Protein AF-D5FKQ9-F1 (afdb_monomer)

Secondary structure (DSSP, 8-state):
----EEEEEEETTS-SS----PPP--HHHHHHSPTT--------EEEEEEEEETTS-B---GGG--------SBPTT--GGGTTPBPP--TTS-SS--B--BSS--TT-TTB--TT-TT---PPEETTSSTTEEEEE-

Mean predicted aligned error: 4.12 Å

InterPro domains:
  IPR008966 Adhesion domain superfamily [SSF49401] (2-121)
  IPR036937 Fimbrial-type adhesion domain superfamily [G3DSA:2.60.40.1090] (1-137)

Nearest PDB structures (foldseek):
  7nmt-assembly1_AAA  TM=2.629E-01  e=9.796E+00  Homo sapiens

Structure (mmCIF, N/CA/C/O backbone):
data_AF-D5FKQ9-F1
#
_entry.id   AF-D5FKQ9-F1
#
loop_
_atom_site.group_PDB
_atom_site.id
_atom_site.type_symbol
_atom_site.label_atom_id
_atom_site.label_alt_id
_atom_site.label_comp_id
_atom_site.label_asym_id
_atom_site.label_entity_id
_atom_site.label_seq_id
_atom_site.pdbx_PDB_ins_code
_atom_site.Cartn_x
_atom_site.Cartn_y
_atom_site.Cartn_z
_atom_site.occupancy
_atom_site.B_iso_or_equiv
_atom_site.auth_seq_id
_atom_site.auth_comp_id
_atom_site.auth_asym_id
_atom_site.auth_atom_id
_atom_site.pdbx_PDB_model_num
ATOM 1 N N . LYS A 1 1 ? -25.426 13.571 11.423 1.00 50.25 1 LYS A N 1
ATOM 2 C CA . LYS A 1 1 ? -24.599 13.698 12.646 1.00 50.25 1 LYS A CA 1
ATOM 3 C C . LYS A 1 1 ? -23.196 13.252 12.260 1.00 50.25 1 LYS A C 1
ATOM 5 O O . LYS A 1 1 ? -23.044 12.084 11.939 1.00 50.25 1 LYS A O 1
ATOM 10 N N . VAL A 1 2 ? -22.243 14.177 12.140 1.00 47.56 2 VAL A N 1
ATOM 11 C CA . VAL A 1 2 ? -20.830 13.831 11.931 1.00 47.56 2 VAL A CA 1
ATOM 12 C C . VAL A 1 2 ? -20.251 13.676 13.327 1.00 47.56 2 VAL A C 1
ATOM 14 O O . VAL A 1 2 ? -20.188 14.651 14.070 1.00 47.56 2 VAL A O 1
ATOM 17 N N . THR A 1 3 ? -19.976 12.446 13.733 1.00 61.44 3 THR A N 1
ATOM 18 C CA . THR A 1 3 ? -19.214 12.180 14.951 1.00 61.44 3 THR A CA 1
ATOM 19 C C . THR A 1 3 ? -17.757 12.210 14.532 1.00 61.44 3 THR A C 1
ATOM 21 O O . THR A 1 3 ? -17.360 11.419 13.681 1.00 61.44 3 THR A O 1
ATOM 24 N N . ASP A 1 4 ? -16.992 13.160 15.058 1.00 81.56 4 ASP A N 1
ATOM 25 C CA . ASP A 1 4 ? -15.543 13.145 14.897 1.00 81.56 4 ASP A CA 1
ATOM 26 C C . ASP A 1 4 ? -15.015 11.904 15.631 1.00 81.56 4 ASP A C 1
ATOM 28 O O . ASP A 1 4 ? -15.314 11.713 16.815 1.00 81.56 4 ASP A O 1
ATOM 32 N N . VAL A 1 5 ? -14.359 11.008 14.894 1.00 87.69 5 VAL A N 1
ATOM 33 C CA . VAL A 1 5 ? -13.820 9.741 15.397 1.00 87.69 5 VAL A CA 1
ATOM 34 C C . VAL A 1 5 ? -12.324 9.759 15.149 1.00 87.69 5 VAL A C 1
ATOM 36 O O . VAL A 1 5 ? -11.879 9.880 14.009 1.00 87.69 5 VAL A O 1
ATOM 39 N N . SER A 1 6 ? -11.552 9.594 16.215 1.00 91.94 6 SER A N 1
ATOM 40 C CA . SER A 1 6 ? -10.105 9.420 16.138 1.00 91.94 6 SER A CA 1
ATOM 41 C C . SER A 1 6 ? -9.756 7.954 16.353 1.00 91.94 6 SER A C 1
ATOM 43 O O . SER A 1 6 ? -10.379 7.281 17.168 1.00 91.94 6 SER A O 1
ATOM 45 N N . CYS A 1 7 ? -8.767 7.454 15.620 1.00 94.81 7 CYS A N 1
ATOM 46 C CA . CYS A 1 7 ? -8.218 6.111 15.779 1.00 94.81 7 CYS A CA 1
ATOM 47 C C . CYS A 1 7 ? -6.696 6.209 15.884 1.00 94.81 7 CYS A C 1
ATOM 49 O O . CYS A 1 7 ? -6.079 7.120 15.328 1.00 94.81 7 CYS A O 1
ATOM 51 N N . THR A 1 8 ? -6.080 5.238 16.546 1.00 96.00 8 THR A N 1
ATOM 52 C CA . THR A 1 8 ? -4.640 5.005 16.425 1.00 96.00 8 THR A CA 1
ATOM 53 C C . THR A 1 8 ? -4.366 4.360 15.074 1.00 96.00 8 THR A C 1
ATOM 55 O O . THR A 1 8 ? -5.018 3.381 14.719 1.00 96.00 8 THR A O 1
ATOM 58 N N . VAL A 1 9 ? -3.404 4.905 14.329 1.00 97.44 9 VAL A N 1
ATOM 59 C CA . VAL A 1 9 ? -2.952 4.350 13.050 1.00 97.44 9 VAL A CA 1
ATOM 60 C C . VAL A 1 9 ? -1.468 4.036 13.147 1.00 97.44 9 VAL A C 1
ATOM 62 O O . VAL A 1 9 ? -0.683 4.876 13.592 1.00 97.44 9 VAL A O 1
ATOM 65 N N . SER A 1 10 ? -1.092 2.838 12.714 1.00 97.94 10 SER A N 1
ATOM 66 C CA . SER A 1 10 ? 0.295 2.388 12.662 1.00 97.94 10 SER A CA 1
ATOM 67 C C . SER A 1 10 ? 0.599 1.729 11.326 1.00 97.94 10 SER A C 1
ATOM 69 O O . SER A 1 10 ? -0.171 0.892 10.866 1.00 97.94 10 SER A O 1
ATOM 71 N N . VAL A 1 11 ? 1.730 2.073 10.709 1.00 98.25 11 VAL A N 1
ATOM 72 C CA . VAL A 1 11 ? 2.180 1.437 9.461 1.00 98.25 11 VAL A CA 1
ATOM 73 C C . VAL A 1 11 ? 3.414 0.581 9.735 1.00 98.25 11 VAL A C 1
ATOM 75 O O . VAL A 1 11 ? 4.478 1.101 10.069 1.00 98.25 11 VAL A O 1
ATOM 78 N N . ASN A 1 12 ? 3.304 -0.745 9.606 1.00 96.94 12 ASN A N 1
ATOM 79 C CA . ASN A 1 12 ? 4.360 -1.696 9.995 1.00 96.94 12 ASN A CA 1
ATOM 80 C C . ASN A 1 12 ? 4.900 -1.468 11.425 1.00 96.94 12 ASN A C 1
ATOM 82 O O . ASN A 1 12 ? 6.106 -1.555 11.655 1.00 96.94 12 ASN A O 1
ATOM 86 N N . GLY A 1 13 ? 4.033 -1.124 12.381 1.00 96.06 13 GLY A N 1
ATOM 87 C CA . GLY A 1 13 ? 4.446 -0.825 13.757 1.00 96.06 13 GLY A CA 1
ATOM 88 C C . GLY A 1 13 ? 5.062 0.567 13.960 1.00 96.06 13 GLY A C 1
ATOM 89 O O . GLY A 1 13 ? 5.447 0.897 15.079 1.00 96.06 13 GLY A O 1
ATOM 90 N N . GLN A 1 14 ? 5.157 1.395 12.914 1.00 97.56 14 GLN A N 1
ATOM 91 C CA . GLN A 1 14 ? 5.531 2.813 13.019 1.00 97.56 14 GLN A CA 1
ATOM 92 C C . GLN A 1 14 ? 4.308 3.670 13.389 1.00 97.56 14 GLN A C 1
ATOM 94 O O . GLN A 1 14 ? 3.219 3.144 13.600 1.00 97.56 14 GLN A O 1
ATOM 99 N N . GLY A 1 15 ? 4.466 4.993 13.456 1.00 96.12 15 GLY A N 1
ATOM 100 C CA . GLY A 1 15 ? 3.337 5.916 13.601 1.00 96.12 15 GLY A CA 1
ATOM 101 C C . GLY A 1 15 ? 2.472 6.023 12.338 1.00 96.12 15 GLY A C 1
ATOM 102 O O . GLY A 1 15 ? 2.618 5.254 11.387 1.00 96.12 15 GLY A O 1
ATOM 103 N N . SER A 1 16 ? 1.571 7.006 12.335 1.00 94.88 16 SER A N 1
ATOM 104 C CA . SER A 1 16 ? 0.740 7.356 11.176 1.00 94.88 16 SER A CA 1
ATOM 105 C C . SER A 1 16 ? 1.523 8.059 10.061 1.00 94.88 16 SER A C 1
ATOM 107 O O . SER A 1 16 ? 1.116 7.999 8.904 1.00 94.88 16 SER A O 1
ATOM 109 N N . ASP A 1 17 ? 2.646 8.691 10.406 1.00 96.69 17 ASP A N 1
ATOM 110 C CA . ASP A 1 17 ? 3.681 9.143 9.476 1.00 96.69 17 ASP A CA 1
ATOM 111 C C . ASP A 1 17 ? 4.820 8.117 9.489 1.00 96.69 17 ASP A C 1
ATOM 113 O O . ASP A 1 17 ? 5.431 7.855 10.531 1.00 96.69 17 ASP A O 1
ATOM 117 N N . ALA A 1 18 ? 5.029 7.449 8.359 1.00 97.19 18 ALA A N 1
ATOM 118 C CA . ALA A 1 18 ? 5.815 6.229 8.296 1.00 97.19 18 ALA A CA 1
ATOM 119 C C . ALA A 1 18 ? 6.423 5.998 6.918 1.00 97.19 18 ALA A C 1
ATOM 121 O O . ALA A 1 18 ? 5.947 6.502 5.901 1.00 97.19 18 ALA A O 1
ATOM 122 N N . ASN A 1 19 ? 7.450 5.149 6.890 1.00 96.44 19 ASN A N 1
ATOM 123 C CA . ASN A 1 19 ? 8.151 4.783 5.668 1.00 96.44 19 ASN A CA 1
ATOM 124 C C . ASN A 1 19 ? 8.028 3.283 5.382 1.00 96.44 19 ASN A C 1
ATOM 126 O O . ASN A 1 19 ? 8.162 2.445 6.276 1.00 96.44 19 ASN A O 1
ATOM 130 N N . VAL A 1 20 ? 7.838 2.931 4.110 1.00 96.00 20 VAL A N 1
ATOM 131 C CA . VAL A 1 20 ? 7.943 1.550 3.624 1.00 96.00 20 VAL A CA 1
ATOM 132 C C . VAL A 1 20 ? 9.189 1.446 2.755 1.00 96.00 20 VAL A C 1
ATOM 134 O O . VAL A 1 20 ? 9.272 2.038 1.683 1.00 96.00 20 VAL A O 1
ATOM 137 N N . TYR A 1 21 ? 10.174 0.685 3.227 1.00 94.50 21 TYR A N 1
ATOM 138 C CA . TYR A 1 21 ? 11.440 0.507 2.523 1.00 94.50 21 TYR A CA 1
ATOM 139 C C . TYR A 1 21 ? 11.338 -0.627 1.507 1.00 94.50 21 TYR A C 1
ATOM 141 O O . TYR A 1 21 ? 11.176 -1.798 1.866 1.00 94.50 21 TYR A O 1
ATOM 149 N N . LEU A 1 22 ? 11.455 -0.268 0.232 1.00 92.81 22 LEU A N 1
ATOM 150 C CA . LEU A 1 22 ? 11.471 -1.215 -0.876 1.00 92.81 22 LEU A CA 1
ATOM 151 C C . LEU A 1 22 ? 12.859 -1.838 -1.040 1.00 92.81 22 LEU A C 1
ATOM 153 O O . LEU A 1 22 ? 13.884 -1.217 -0.754 1.00 92.81 22 LEU A O 1
ATOM 157 N N . SER A 1 23 ? 12.896 -3.078 -1.525 1.00 93.06 23 SER A N 1
ATOM 158 C CA . SER A 1 23 ? 14.160 -3.728 -1.862 1.00 93.06 23 SER A CA 1
ATOM 159 C C . SER A 1 23 ? 14.828 -3.029 -3.053 1.00 93.06 23 SER A C 1
ATOM 161 O O . SER A 1 23 ? 14.135 -2.673 -4.007 1.00 93.06 23 SER A O 1
ATOM 163 N N . PRO A 1 24 ? 16.166 -2.884 -3.060 1.00 92.38 24 PRO A N 1
ATOM 164 C CA . PRO A 1 24 ? 16.870 -2.310 -4.200 1.00 92.38 24 PRO A CA 1
ATOM 165 C C . PRO A 1 24 ? 16.606 -3.101 -5.483 1.00 92.38 24 PRO A C 1
ATOM 167 O O . PRO A 1 24 ? 16.664 -4.334 -5.485 1.00 92.38 24 PRO A O 1
ATOM 170 N N . VAL A 1 25 ? 16.373 -2.391 -6.582 1.00 92.38 25 VAL A N 1
ATOM 171 C CA . VAL A 1 25 ? 16.271 -2.954 -7.933 1.00 92.38 25 VAL A CA 1
ATOM 172 C C . VAL A 1 25 ? 17.502 -2.521 -8.720 1.00 92.38 25 VAL A C 1
ATOM 174 O O . VAL A 1 25 ? 17.841 -1.339 -8.766 1.00 92.38 25 VAL A O 1
ATOM 177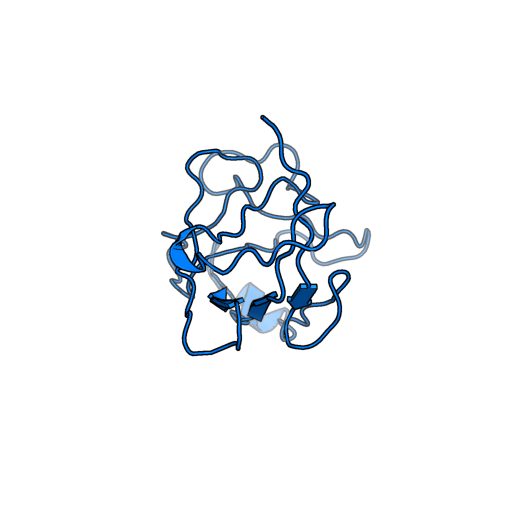 N N . THR A 1 26 ? 18.201 -3.479 -9.319 1.00 92.81 26 THR A N 1
ATOM 178 C CA . THR A 1 26 ? 19.426 -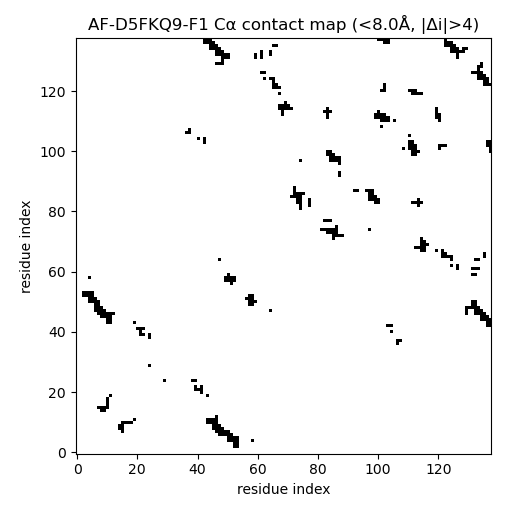3.219 -10.083 1.00 92.81 26 THR A CA 1
ATOM 179 C C . THR A 1 26 ? 19.121 -2.898 -11.543 1.00 92.81 26 THR A C 1
ATOM 181 O O . THR A 1 26 ? 18.129 -3.355 -12.109 1.00 92.81 26 THR A O 1
ATOM 184 N N . LEU A 1 27 ? 20.029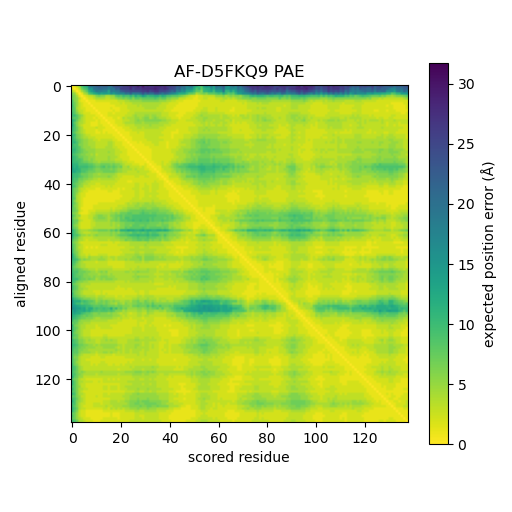 -2.178 -12.208 1.00 91.44 27 LEU A N 1
ATOM 185 C CA . LEU A 1 27 ? 19.920 -1.930 -13.651 1.00 91.44 27 LEU A CA 1
ATOM 186 C C . LEU A 1 27 ? 19.942 -3.222 -14.477 1.00 91.44 27 LEU A C 1
ATOM 188 O O . LEU A 1 27 ? 19.350 -3.260 -15.550 1.00 91.44 27 LEU A O 1
ATOM 192 N N . THR A 1 28 ? 20.612 -4.273 -13.999 1.00 94.81 28 THR A N 1
ATOM 193 C CA . THR A 1 28 ? 20.613 -5.585 -14.660 1.00 94.81 28 THR A CA 1
ATOM 194 C C . THR A 1 28 ? 19.216 -6.195 -14.664 1.00 94.81 28 THR A C 1
ATOM 196 O O . THR A 1 28 ? 18.758 -6.645 -15.709 1.00 94.81 28 THR A O 1
ATOM 199 N N . GLU A 1 29 ? 18.520 -6.156 -13.525 1.00 94.25 29 GLU A N 1
ATOM 200 C CA . GLU A 1 29 ? 17.143 -6.652 -13.413 1.00 94.25 29 GLU A CA 1
ATOM 201 C C . GLU A 1 29 ? 16.190 -5.853 -14.303 1.00 94.25 29 GLU A C 1
ATOM 203 O O . GLU A 1 29 ? 15.399 -6.443 -15.030 1.00 94.25 29 GLU A O 1
ATOM 208 N N . VAL A 1 30 ? 16.320 -4.523 -14.318 1.00 92.25 30 VAL A N 1
ATOM 209 C CA . VAL A 1 30 ? 15.491 -3.649 -15.167 1.00 92.25 30 VAL A CA 1
ATOM 210 C C . VAL A 1 30 ? 15.729 -3.924 -16.650 1.00 92.25 30 VAL A C 1
ATOM 212 O O . VAL A 1 30 ? 14.778 -4.010 -17.414 1.00 92.25 30 VAL A O 1
ATOM 215 N N . LYS A 1 31 ? 16.988 -4.096 -17.071 1.00 92.00 31 LYS A N 1
ATOM 216 C CA . LYS A 1 31 ? 17.330 -4.377 -18.475 1.00 92.00 31 LYS A CA 1
ATOM 217 C C . LYS A 1 31 ? 16.902 -5.770 -18.934 1.00 92.00 31 LYS A C 1
ATOM 219 O O . LYS A 1 31 ? 16.690 -5.964 -20.125 1.00 92.00 31 LYS A O 1
ATOM 224 N N . ALA A 1 32 ? 16.831 -6.732 -18.016 1.00 94.25 32 ALA A N 1
ATOM 225 C CA . ALA A 1 32 ? 16.346 -8.079 -18.303 1.00 94.25 32 ALA A CA 1
ATOM 226 C C . ALA A 1 32 ? 14.810 -8.159 -18.318 1.00 94.25 32 ALA A C 1
ATOM 228 O O . ALA A 1 32 ? 14.250 -9.095 -18.888 1.00 94.25 32 ALA A O 1
ATOM 229 N N . ALA A 1 33 ? 14.137 -7.200 -17.684 1.00 91.12 33 ALA A N 1
ATOM 230 C CA . ALA A 1 33 ? 12.691 -7.128 -17.609 1.00 91.12 33 ALA A CA 1
ATOM 231 C C . ALA A 1 33 ? 12.075 -6.548 -18.892 1.00 91.12 33 ALA A C 1
ATOM 233 O O . ALA A 1 33 ? 12.646 -5.682 -19.556 1.00 91.12 33 ALA A O 1
ATOM 234 N N . ALA A 1 34 ? 10.869 -7.005 -19.226 1.00 89.88 34 ALA A N 1
ATOM 235 C CA . ALA A 1 34 ? 10.056 -6.363 -20.250 1.00 89.88 34 ALA A CA 1
ATOM 236 C C . ALA A 1 34 ? 9.429 -5.071 -19.699 1.00 89.88 34 ALA A C 1
ATOM 238 O O . ALA A 1 34 ? 9.385 -4.850 -18.482 1.00 89.88 34 ALA A O 1
ATOM 239 N N . ALA A 1 35 ? 8.887 -4.237 -20.589 1.00 86.00 35 ALA A N 1
ATOM 240 C CA . ALA A 1 35 ? 8.050 -3.117 -20.171 1.00 86.00 35 ALA A CA 1
ATOM 241 C C . ALA A 1 35 ? 6.930 -3.600 -19.230 1.00 86.00 35 ALA A C 1
ATOM 243 O O . ALA A 1 35 ? 6.402 -4.698 -19.400 1.00 86.00 35 ALA A O 1
ATOM 244 N N . ASP A 1 36 ? 6.589 -2.775 -18.237 1.00 85.06 36 ASP A N 1
ATOM 245 C CA . ASP A 1 36 ? 5.523 -3.033 -17.252 1.00 85.06 36 ASP A CA 1
ATOM 246 C C . ASP A 1 36 ? 5.738 -4.238 -16.338 1.00 85.06 36 ASP A C 1
ATOM 248 O O . ASP A 1 36 ? 4.801 -4.726 -15.708 1.00 85.06 36 ASP A O 1
ATOM 252 N N . THR A 1 37 ? 6.975 -4.714 -16.229 1.00 90.44 37 THR A N 1
ATOM 253 C CA . THR A 1 37 ? 7.287 -5.780 -15.284 1.00 90.44 37 THR A CA 1
ATOM 254 C C . THR A 1 37 ? 7.210 -5.250 -13.856 1.00 90.44 37 THR A C 1
ATOM 256 O O . THR A 1 37 ? 7.896 -4.295 -13.490 1.00 90.44 37 THR A O 1
ATOM 259 N N . TYR A 1 38 ? 6.414 -5.918 -13.026 1.00 90.00 38 TYR A N 1
ATOM 260 C CA . TYR A 1 38 ? 6.386 -5.676 -11.592 1.00 90.00 38 TYR A CA 1
ATOM 261 C C . TYR A 1 38 ? 7.621 -6.289 -10.919 1.00 90.00 38 TYR A C 1
ATOM 263 O O . TYR A 1 38 ? 7.873 -7.489 -11.037 1.00 90.00 38 TYR A O 1
ATOM 271 N N . LEU A 1 39 ? 8.406 -5.463 -10.223 1.00 91.50 39 LEU A N 1
ATOM 272 C CA . LEU A 1 39 ? 9.686 -5.859 -9.636 1.00 91.50 39 LEU A CA 1
ATOM 273 C C . LEU A 1 39 ? 9.654 -5.731 -8.115 1.00 91.50 39 LEU A C 1
ATOM 275 O O . LEU A 1 39 ? 9.366 -4.666 -7.580 1.00 91.50 39 LEU A O 1
ATOM 279 N N . LYS A 1 40 ? 10.026 -6.823 -7.438 1.00 91.62 40 LYS A N 1
ATOM 280 C CA . LYS A 1 40 ? 10.255 -6.897 -5.984 1.00 91.62 40 LYS A CA 1
ATOM 281 C C . LYS A 1 40 ? 9.125 -6.272 -5.139 1.00 91.62 40 LYS A C 1
ATOM 283 O O . LYS A 1 40 ? 9.397 -5.328 -4.393 1.00 91.62 40 LYS A O 1
ATOM 288 N N . PRO A 1 41 ? 7.884 -6.805 -5.212 1.00 92.50 41 PRO A N 1
ATOM 289 C CA . PRO A 1 41 ? 6.825 -6.456 -4.267 1.00 92.50 41 PRO A CA 1
ATOM 290 C C . PRO A 1 41 ? 7.333 -6.443 -2.829 1.00 92.50 41 PRO A C 1
ATOM 292 O O . PRO A 1 41 ? 8.030 -7.368 -2.399 1.00 92.50 41 PRO A O 1
ATOM 295 N N . LYS A 1 42 ? 6.925 -5.431 -2.068 1.00 95.31 42 LYS A N 1
ATOM 296 C CA . LYS A 1 42 ? 7.139 -5.376 -0.627 1.00 95.31 42 LYS A CA 1
ATOM 297 C C . LYS A 1 42 ? 5.809 -5.130 0.058 1.00 95.31 42 LYS A C 1
ATOM 299 O O . LYS A 1 42 ? 5.275 -4.031 -0.030 1.00 95.31 42 LYS A O 1
ATOM 304 N N . SER A 1 43 ? 5.331 -6.142 0.770 1.00 96.19 43 SER A N 1
ATOM 305 C CA . SER A 1 43 ? 4.122 -5.989 1.563 1.00 96.19 43 SER A CA 1
ATOM 306 C C . SER A 1 43 ? 4.351 -5.102 2.780 1.00 96.19 43 SER A C 1
ATOM 308 O O . SER A 1 43 ? 5.438 -5.102 3.381 1.00 96.19 43 SER A O 1
ATOM 310 N N . PHE A 1 44 ? 3.305 -4.383 3.159 1.00 97.69 44 PHE A N 1
ATOM 311 C CA . PHE A 1 44 ? 3.227 -3.624 4.396 1.00 97.69 44 PHE A CA 1
ATOM 312 C C . PHE A 1 44 ? 1.826 -3.721 5.000 1.00 97.69 44 PHE A C 1
ATOM 314 O O . PHE A 1 44 ? 0.882 -4.232 4.403 1.00 97.69 44 PHE A O 1
ATOM 321 N N . THR A 1 45 ? 1.711 -3.270 6.238 1.00 98.31 45 THR A N 1
ATOM 322 C CA . THR A 1 45 ? 0.492 -3.361 7.034 1.00 98.31 45 THR A CA 1
ATOM 323 C C . THR A 1 45 ? 0.120 -1.994 7.564 1.00 98.31 45 THR A C 1
ATOM 325 O O . THR A 1 45 ? 1.002 -1.208 7.912 1.00 98.31 45 THR A O 1
ATOM 328 N N . ILE A 1 46 ? -1.178 -1.724 7.621 1.00 98.56 46 ILE A N 1
ATOM 329 C CA . ILE A 1 46 ? -1.753 -0.588 8.331 1.00 98.56 46 ILE A CA 1
ATOM 330 C C . ILE A 1 46 ? -2.657 -1.154 9.416 1.00 98.56 46 ILE A C 1
ATOM 332 O O . ILE A 1 46 ? -3.646 -1.819 9.114 1.00 98.56 46 ILE A O 1
ATOM 336 N N . ASP A 1 47 ? -2.325 -0.878 10.666 1.00 98.31 47 ASP A N 1
ATOM 337 C CA . ASP A 1 47 ? -3.151 -1.206 11.816 1.00 98.31 47 ASP A CA 1
ATOM 338 C C . ASP A 1 47 ? -3.969 0.026 12.189 1.00 98.31 47 ASP A C 1
ATOM 340 O O . ASP A 1 47 ? -3.416 1.115 12.365 1.00 98.31 47 ASP A O 1
ATOM 344 N N . VAL A 1 48 ? -5.283 -0.147 12.311 1.00 97.56 48 VAL A N 1
ATOM 345 C CA . VAL A 1 48 ? -6.211 0.883 12.790 1.00 97.56 48 VAL A CA 1
ATOM 346 C C . VAL A 1 48 ? -6.872 0.355 14.052 1.00 97.56 48 VAL A C 1
ATOM 348 O O . VAL A 1 48 ? -7.517 -0.690 14.000 1.00 97.56 48 VAL A O 1
ATOM 351 N N . SER A 1 49 ? -6.712 1.043 15.180 1.00 96.31 49 SER A N 1
ATOM 352 C CA . SER A 1 49 ? -7.186 0.569 16.488 1.00 96.31 49 SER A CA 1
ATOM 353 C C . SER A 1 49 ? -7.612 1.699 17.418 1.00 96.31 49 SER A C 1
ATOM 355 O O . SER A 1 49 ? -7.410 2.878 17.123 1.00 96.31 49 SER A O 1
ATOM 357 N N . ASN A 1 50 ? -8.196 1.340 18.565 1.00 94.75 50 ASN A N 1
ATOM 358 C CA . ASN A 1 50 ? -8.552 2.273 19.640 1.00 94.75 50 ASN A CA 1
ATOM 359 C C . ASN A 1 50 ? -9.424 3.447 19.164 1.00 94.75 50 ASN A C 1
ATOM 361 O O . ASN A 1 50 ? -9.250 4.579 19.620 1.00 94.75 50 ASN A O 1
ATOM 365 N N . CYS A 1 51 ? -10.342 3.184 18.232 1.00 94.31 51 CYS A N 1
ATOM 366 C CA . CYS A 1 51 ? -11.212 4.207 17.674 1.00 94.31 51 CYS A CA 1
ATOM 367 C C . CYS A 1 51 ? -12.185 4.750 18.729 1.00 94.31 51 CYS A C 1
ATOM 369 O O . CYS A 1 51 ? -12.840 3.983 19.438 1.00 94.31 51 CYS A O 1
ATOM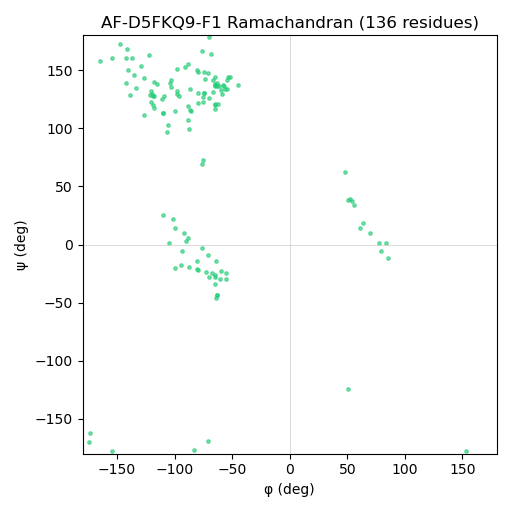 371 N N . GLN A 1 52 ? -12.292 6.072 18.838 1.00 93.88 52 GLN A N 1
ATOM 372 C CA . GLN A 1 52 ? -13.110 6.763 19.834 1.00 93.88 52 GLN A CA 1
ATOM 373 C C . GLN A 1 52 ? -13.766 8.000 19.225 1.00 93.88 52 GLN A C 1
ATOM 375 O O . GLN A 1 52 ? -13.132 8.747 18.477 1.00 93.88 52 GLN A O 1
ATOM 380 N N . ALA A 1 53 ? -15.034 8.225 19.562 1.00 91.81 53 ALA A N 1
ATOM 381 C CA . ALA A 1 53 ? -15.706 9.485 19.276 1.00 91.81 53 ALA A CA 1
ATOM 382 C C . ALA A 1 53 ? -15.112 10.625 20.123 1.00 91.81 53 ALA A C 1
ATOM 384 O O . ALA A 1 53 ? -14.458 10.382 21.136 1.00 91.81 53 ALA A O 1
ATOM 385 N N . ALA A 1 54 ? -15.385 11.875 19.747 1.00 90.00 54 ALA A N 1
ATOM 386 C CA . ALA A 1 54 ? -14.898 13.062 20.459 1.00 90.00 54 ALA A CA 1
ATOM 387 C C . ALA A 1 54 ? -15.253 13.119 21.962 1.00 90.00 54 ALA A C 1
ATOM 389 O O . ALA A 1 54 ? -14.560 13.784 22.726 1.00 90.00 54 ALA A O 1
ATOM 390 N N . ASP A 1 55 ? -16.315 12.434 22.397 1.00 91.31 55 ASP A N 1
ATOM 391 C CA . ASP A 1 55 ? -16.720 12.330 23.807 1.00 91.31 55 ASP A CA 1
ATOM 392 C C . ASP A 1 55 ? -16.060 11.155 24.559 1.00 91.31 55 ASP A C 1
ATOM 394 O O . ASP A 1 55 ? -16.394 10.894 25.713 1.00 91.31 55 ASP A O 1
ATOM 398 N N . GLY A 1 56 ? -15.125 10.446 23.917 1.00 89.31 56 GLY A N 1
ATOM 399 C CA . GLY A 1 56 ? -14.443 9.271 24.464 1.00 89.31 56 GLY A CA 1
ATOM 400 C C . GLY A 1 56 ? -15.222 7.965 24.299 1.00 89.31 56 GLY A C 1
ATOM 401 O O . GLY A 1 56 ? -14.742 6.911 24.720 1.00 89.31 56 GLY A O 1
ATOM 402 N N . THR A 1 57 ? -16.406 7.985 23.674 1.00 92.25 57 THR A N 1
ATOM 403 C CA . THR A 1 57 ? -17.166 6.756 23.416 1.00 92.25 57 THR A CA 1
ATOM 404 C C . THR A 1 57 ? -16.402 5.859 22.447 1.00 92.25 57 THR A C 1
ATOM 406 O O . THR A 1 57 ? -16.201 6.215 21.279 1.00 92.25 57 THR A O 1
ATOM 409 N N . LYS A 1 58 ? -16.018 4.668 22.919 1.00 91.25 58 LYS A N 1
ATOM 410 C CA . LYS A 1 58 ? -15.362 3.635 22.109 1.00 91.25 58 LYS A CA 1
ATOM 411 C C . LYS A 1 58 ? -16.197 3.308 20.865 1.00 91.25 58 LYS A C 1
ATOM 413 O O . LYS A 1 58 ? -17.408 3.130 20.957 1.00 91.25 58 LYS A O 1
ATOM 418 N N . GLN A 1 59 ? -15.534 3.242 19.715 1.00 90.31 59 GLN A N 1
ATOM 419 C CA . GLN A 1 59 ? -16.081 2.778 18.442 1.00 90.31 59 GLN A CA 1
ATOM 420 C C . GLN A 1 59 ? -15.482 1.398 18.154 1.00 90.31 59 GLN A C 1
ATOM 422 O O . GLN A 1 59 ? -14.351 1.287 17.687 1.00 90.31 59 GLN A O 1
ATOM 427 N N . ASP A 1 60 ? -16.214 0.344 18.495 1.00 85.44 60 ASP A N 1
ATOM 428 C CA . ASP A 1 60 ? -15.753 -1.051 18.484 1.00 85.44 60 ASP A CA 1
ATOM 429 C C . ASP A 1 60 ? -16.303 -1.880 17.312 1.00 85.44 60 ASP A C 1
ATOM 431 O O . ASP A 1 60 ? -15.967 -3.055 17.162 1.00 85.44 60 ASP A O 1
ATOM 435 N N . GLU A 1 61 ? -17.092 -1.271 16.425 1.00 89.00 61 GLU A N 1
ATOM 436 C CA . GLU A 1 61 ? -17.561 -1.901 15.190 1.00 89.00 61 GLU A CA 1
ATOM 437 C C . GLU A 1 61 ? -16.444 -1.971 14.133 1.00 89.00 61 GLU A C 1
ATOM 439 O O . GLU A 1 61 ? -16.450 -1.270 13.118 1.00 89.00 61 GLU A O 1
ATOM 444 N N . VAL A 1 62 ? -15.484 -2.867 14.365 1.00 87.69 62 VAL A N 1
ATOM 445 C CA . VAL A 1 62 ? -14.302 -3.085 13.514 1.00 87.69 62 VAL A CA 1
ATOM 446 C C . VAL A 1 62 ? -14.668 -3.385 12.052 1.00 87.69 62 VAL A C 1
ATOM 448 O O . VAL A 1 62 ? -13.936 -3.005 11.143 1.00 87.69 62 VAL A O 1
ATOM 451 N N . SER A 1 63 ? -15.827 -4.001 11.794 1.00 89.88 63 SER A N 1
ATOM 452 C CA . SER A 1 63 ? -16.307 -4.311 10.436 1.00 89.88 63 SER A CA 1
ATOM 453 C C . SER A 1 63 ? -16.584 -3.078 9.568 1.00 89.88 63 SER A C 1
ATOM 455 O O . SER A 1 63 ? -16.738 -3.209 8.353 1.00 89.88 63 SER A O 1
ATOM 457 N N . LYS A 1 64 ? -16.649 -1.884 10.168 1.00 90.44 64 LYS A N 1
ATOM 458 C CA . LYS A 1 64 ? -16.801 -0.608 9.457 1.00 90.44 64 LYS A CA 1
ATOM 459 C C . LYS A 1 64 ? -15.469 0.079 9.160 1.00 90.44 64 LYS A C 1
ATOM 461 O O . LYS A 1 64 ? -15.468 1.104 8.477 1.00 90.44 64 LYS A O 1
ATOM 466 N N . LEU A 1 65 ? -14.354 -0.455 9.658 1.00 94.31 65 LEU A N 1
ATOM 467 C CA . LEU A 1 65 ? -13.033 0.088 9.372 1.00 94.31 65 LEU A CA 1
ATOM 468 C C . LEU A 1 65 ? -12.614 -0.244 7.941 1.00 94.31 65 LEU A C 1
ATOM 470 O O . LEU A 1 65 ? -12.854 -1.330 7.416 1.00 94.31 65 LEU A O 1
ATOM 474 N N . GLY A 1 66 ? -11.939 0.713 7.323 1.00 95.12 66 GLY A N 1
ATOM 475 C CA . GLY A 1 66 ? -11.349 0.575 6.006 1.00 95.12 66 GLY A CA 1
ATOM 476 C C . GLY A 1 66 ? -10.357 1.699 5.768 1.00 95.12 66 GLY A C 1
ATOM 477 O O . GLY A 1 66 ? -10.433 2.754 6.396 1.00 95.12 66 GLY A O 1
ATOM 478 N N . VAL A 1 67 ? -9.434 1.474 4.843 1.00 96.69 67 VAL A N 1
ATOM 479 C CA . VAL A 1 67 ? -8.426 2.457 4.453 1.00 96.69 67 VAL A CA 1
ATOM 480 C C . VAL A 1 67 ? -8.617 2.780 2.976 1.00 96.69 67 VAL A C 1
ATOM 482 O O . VAL A 1 67 ? -8.679 1.881 2.137 1.00 96.69 67 VAL A O 1
ATOM 485 N N . ASN A 1 68 ? -8.715 4.073 2.675 1.00 96.38 68 ASN A N 1
ATOM 486 C CA . ASN A 1 68 ? -8.769 4.596 1.315 1.00 96.38 68 ASN A CA 1
ATOM 487 C C . ASN A 1 68 ? -7.529 5.445 1.053 1.00 96.38 68 ASN A C 1
ATOM 489 O O . ASN A 1 68 ? -7.156 6.287 1.871 1.00 96.38 68 ASN A O 1
ATOM 493 N N . TRP A 1 69 ? -6.955 5.287 -0.131 1.00 97.06 69 TRP A N 1
ATOM 494 C CA . TRP A 1 69 ? -5.880 6.135 -0.617 1.00 97.06 69 TRP A CA 1
ATOM 495 C C . TRP A 1 69 ? -6.497 7.326 -1.337 1.00 97.06 69 TRP A C 1
ATOM 497 O O . TRP A 1 69 ? -7.240 7.160 -2.306 1.00 97.06 69 TRP A O 1
ATOM 507 N N . THR A 1 70 ? -6.236 8.532 -0.842 1.00 95.69 70 THR A N 1
ATOM 508 C CA . THR A 1 70 ? -6.863 9.767 -1.343 1.00 95.69 70 THR A CA 1
ATOM 509 C C . THR A 1 70 ? -5.970 10.547 -2.302 1.00 95.69 70 THR A C 1
ATOM 511 O O . THR A 1 70 ? -6.474 11.344 -3.087 1.00 95.69 70 THR A O 1
ATOM 514 N N . GLY A 1 71 ? -4.658 10.311 -2.275 1.00 93.81 71 GLY A N 1
ATOM 515 C CA . GLY A 1 71 ? -3.698 11.004 -3.125 1.00 93.81 71 GLY A CA 1
ATOM 516 C C . GLY A 1 71 ? -2.287 10.438 -3.006 1.00 93.81 71 GLY A C 1
ATOM 517 O O . GLY A 1 71 ? -2.087 9.314 -2.549 1.00 93.81 71 GLY A O 1
ATOM 518 N N . GLY A 1 72 ? -1.314 11.231 -3.445 1.00 92.38 72 GLY A N 1
ATOM 519 C CA . GLY A 1 72 ? 0.105 10.890 -3.467 1.00 92.38 72 GLY A CA 1
ATOM 520 C C . GLY A 1 72 ? 0.832 11.656 -4.571 1.00 92.38 72 GLY A C 1
ATOM 521 O O . GLY A 1 72 ? 0.221 12.450 -5.289 1.00 92.38 72 GLY A O 1
ATOM 522 N N . ASN A 1 73 ? 2.129 11.395 -4.739 1.00 94.56 73 ASN A N 1
ATOM 523 C CA . ASN A 1 73 ? 2.908 11.929 -5.859 1.00 94.56 73 ASN A CA 1
ATOM 524 C C . ASN A 1 73 ? 2.595 11.152 -7.149 1.00 94.56 73 ASN A C 1
ATOM 526 O O . ASN A 1 73 ? 3.404 10.353 -7.614 1.00 94.56 73 ASN A O 1
ATOM 530 N N . LEU A 1 74 ? 1.381 11.306 -7.677 1.00 95.62 74 LEU A N 1
ATOM 531 C CA . LEU A 1 74 ? 0.925 10.596 -8.873 1.00 95.62 74 LEU A CA 1
ATOM 532 C C . LEU A 1 74 ? 1.727 11.013 -10.114 1.00 95.62 74 LEU A C 1
ATOM 534 O O . LEU A 1 74 ? 2.092 12.177 -10.280 1.00 95.62 74 LEU A O 1
ATOM 538 N N . LEU A 1 75 ? 1.973 10.057 -11.011 1.00 95.06 75 LEU A N 1
ATOM 539 C CA . LEU A 1 75 ? 2.647 10.294 -12.283 1.00 95.06 75 LEU A CA 1
ATOM 540 C C . LEU A 1 75 ? 1.824 11.256 -13.154 1.00 95.06 75 LEU A C 1
ATOM 542 O O . LEU A 1 75 ? 0.684 10.973 -13.526 1.00 95.06 75 LEU A O 1
ATOM 546 N N . ALA A 1 76 ? 2.426 12.389 -13.512 1.00 93.00 76 ALA A N 1
ATOM 547 C CA . ALA A 1 76 ? 1.786 13.397 -14.346 1.00 93.00 76 ALA A CA 1
ATOM 548 C C . ALA A 1 76 ? 1.494 12.866 -15.761 1.00 93.00 76 ALA A C 1
ATOM 550 O O . ALA A 1 76 ? 2.334 12.216 -16.380 1.00 93.00 76 ALA A O 1
ATOM 551 N N . GLY A 1 77 ? 0.299 13.164 -16.283 1.00 94.06 77 GLY A N 1
ATOM 552 C CA . GLY A 1 77 ? -0.121 12.748 -17.628 1.00 94.06 77 GLY A CA 1
ATOM 553 C C . GLY A 1 77 ? -0.375 11.243 -17.787 1.00 94.06 77 GLY A C 1
ATOM 554 O O . GLY A 1 77 ? -0.550 10.775 -18.911 1.00 94.06 77 GLY A O 1
ATOM 555 N N . ALA A 1 78 ? -0.400 10.484 -16.687 1.00 94.19 78 ALA A N 1
ATOM 556 C CA . ALA A 1 78 ? -0.647 9.051 -16.716 1.00 94.19 78 ALA A CA 1
ATOM 557 C C . ALA A 1 78 ? -2.013 8.713 -17.337 1.00 94.19 78 ALA A C 1
ATOM 559 O O . ALA A 1 78 ? -3.047 9.274 -16.969 1.00 94.19 78 ALA A O 1
ATOM 560 N N . SER A 1 79 ? -2.026 7.745 -18.253 1.00 93.94 79 SER A N 1
ATOM 561 C CA . SER A 1 79 ? -3.242 7.255 -18.906 1.00 93.94 79 SER A CA 1
ATOM 562 C C . SER A 1 79 ? -3.248 5.727 -19.000 1.00 93.94 79 SER A C 1
ATOM 564 O O . SER A 1 79 ? -2.212 5.072 -18.855 1.00 93.94 79 SER A O 1
ATOM 566 N N . GLY A 1 80 ? -4.435 5.139 -19.186 1.00 92.56 80 GLY A N 1
ATOM 567 C CA . GLY A 1 80 ? -4.608 3.686 -19.248 1.00 92.56 80 GLY A CA 1
ATOM 568 C C . GLY A 1 80 ? -3.953 2.971 -18.061 1.00 92.56 80 GLY A C 1
ATOM 569 O O . GLY A 1 80 ? -4.201 3.310 -16.904 1.00 92.56 80 GLY A O 1
ATOM 570 N N . LYS A 1 81 ? -3.057 2.017 -18.346 1.00 89.94 81 LYS A N 1
ATOM 571 C CA . LYS A 1 81 ? -2.356 1.220 -17.322 1.00 89.94 81 LYS A CA 1
ATOM 572 C C . LYS A 1 81 ? -1.523 2.053 -16.340 1.00 89.94 81 LYS A C 1
ATOM 574 O O . LYS A 1 81 ? -1.248 1.569 -15.250 1.00 89.94 81 LYS A O 1
ATOM 579 N N . GLN A 1 82 ? -1.107 3.267 -16.710 1.00 92.69 82 GLN A N 1
ATOM 580 C CA . GLN A 1 82 ? -0.253 4.110 -15.869 1.00 92.69 82 GLN A CA 1
ATOM 581 C C . GLN A 1 82 ? -1.042 4.846 -14.785 1.00 92.69 82 GLN A C 1
ATOM 583 O O . GLN A 1 82 ? -0.442 5.387 -13.861 1.00 92.69 82 GLN A O 1
ATOM 588 N N . GLN A 1 83 ? -2.376 4.899 -14.875 1.00 94.56 83 GLN A N 1
ATOM 589 C CA . GLN A 1 83 ? -3.182 5.562 -13.848 1.00 94.56 83 GLN A CA 1
ATOM 590 C C . GLN A 1 83 ? -2.906 4.949 -12.469 1.00 94.56 83 GLN A C 1
ATOM 592 O O . GLN A 1 83 ? -2.786 3.729 -12.337 1.00 94.56 83 GLN A O 1
ATOM 597 N N . GLY A 1 84 ? -2.758 5.795 -11.451 1.00 95.31 84 GLY A N 1
ATOM 598 C CA . GLY A 1 84 ? -2.385 5.376 -10.096 1.00 95.31 84 GLY A CA 1
ATOM 599 C C . GLY A 1 84 ? -0.892 5.099 -9.886 1.00 95.31 84 GLY A C 1
ATOM 600 O O . GLY A 1 84 ? -0.490 4.863 -8.750 1.00 95.31 84 GLY A O 1
ATOM 601 N N . TYR A 1 85 ? -0.054 5.143 -10.930 1.00 95.88 85 TYR A N 1
ATOM 602 C CA . TYR A 1 85 ? 1.398 5.069 -10.746 1.00 95.88 85 TYR A CA 1
ATOM 603 C C . TYR A 1 85 ? 1.877 6.293 -9.974 1.00 95.88 85 TYR A C 1
ATOM 605 O O . TYR A 1 85 ? 1.453 7.418 -10.244 1.00 95.88 85 TYR A O 1
ATOM 613 N N . LEU A 1 86 ? 2.779 6.070 -9.028 1.00 95.19 86 LEU A N 1
ATOM 614 C CA . LEU A 1 86 ? 3.426 7.112 -8.250 1.00 95.19 86 LEU A CA 1
ATOM 615 C C . LEU A 1 86 ? 4.794 7.411 -8.870 1.00 95.19 86 LEU A C 1
ATOM 617 O O . LEU A 1 86 ? 5.589 6.506 -9.151 1.00 95.19 86 LEU A O 1
ATOM 621 N N . ALA A 1 87 ? 5.055 8.691 -9.105 1.00 93.44 87 ALA A N 1
ATOM 622 C CA . ALA A 1 87 ? 6.329 9.176 -9.595 1.00 93.44 87 ALA A CA 1
ATOM 623 C C . ALA A 1 87 ? 7.388 9.146 -8.488 1.00 93.44 87 ALA A C 1
ATOM 625 O O . ALA A 1 87 ? 7.105 9.373 -7.308 1.00 93.44 87 ALA A O 1
ATOM 626 N N . ASN A 1 88 ? 8.635 8.920 -8.895 1.00 90.81 88 ASN A N 1
ATOM 627 C CA . ASN A 1 88 ? 9.778 9.155 -8.028 1.00 90.81 88 ASN A CA 1
ATOM 628 C C . ASN A 1 88 ? 9.880 10.659 -7.716 1.00 90.81 88 ASN A C 1
ATOM 630 O O . ASN A 1 88 ? 9.662 11.491 -8.597 1.00 90.81 88 ASN A O 1
ATOM 634 N N . THR A 1 89 ? 10.178 11.005 -6.466 1.00 88.56 89 THR A N 1
ATOM 635 C CA . THR A 1 89 ? 10.338 12.397 -6.019 1.00 88.56 89 THR A CA 1
ATOM 636 C C . THR A 1 89 ? 11.764 12.914 -6.202 1.00 88.56 89 THR A C 1
ATOM 638 O O . THR A 1 89 ? 11.968 14.125 -6.213 1.00 88.56 89 THR A O 1
ATOM 641 N N . GLU A 1 90 ? 12.750 12.025 -6.349 1.00 87.62 90 GLU A N 1
ATOM 642 C CA . GLU A 1 90 ? 14.154 12.404 -6.518 1.00 87.62 90 GLU A CA 1
ATOM 643 C C . GLU A 1 90 ? 14.433 12.823 -7.968 1.00 87.62 90 GLU A C 1
ATOM 645 O O . GLU A 1 90 ? 14.256 12.033 -8.899 1.00 87.62 90 GLU A O 1
ATOM 650 N N . ALA A 1 91 ? 14.905 14.056 -8.173 1.00 81.69 91 ALA A N 1
ATOM 651 C CA . ALA A 1 91 ? 15.118 14.626 -9.506 1.00 81.69 91 ALA A CA 1
ATOM 652 C C . ALA A 1 91 ? 16.208 13.882 -10.298 1.00 81.69 91 ALA A C 1
ATOM 654 O O . ALA A 1 91 ? 16.111 13.740 -11.520 1.00 81.69 91 ALA A O 1
ATOM 655 N N . ALA A 1 92 ? 17.229 13.381 -9.597 1.00 86.38 92 ALA A N 1
ATOM 656 C CA . ALA A 1 92 ? 18.265 12.513 -10.158 1.00 86.38 92 ALA A CA 1
ATOM 657 C C . ALA A 1 92 ? 17.927 11.012 -10.030 1.00 86.38 92 ALA A C 1
ATOM 659 O O . ALA A 1 92 ? 18.785 10.159 -10.261 1.00 86.38 92 ALA A O 1
ATOM 660 N N . GLY A 1 93 ? 16.694 10.688 -9.632 1.00 84.06 93 GLY A N 1
ATOM 661 C CA . GLY A 1 93 ? 16.232 9.332 -9.384 1.00 84.06 93 GLY A CA 1
ATOM 662 C C . GLY A 1 93 ? 16.084 8.498 -10.655 1.00 84.06 93 GLY A C 1
ATOM 663 O O . GLY A 1 93 ? 16.301 8.952 -11.781 1.00 84.06 93 GLY A O 1
ATOM 664 N N . ALA A 1 94 ? 15.697 7.237 -10.463 1.00 87.38 94 ALA A N 1
ATOM 665 C CA . ALA A 1 94 ? 15.455 6.323 -11.569 1.00 87.38 94 ALA A CA 1
ATOM 666 C C . ALA A 1 94 ? 14.359 6.860 -12.505 1.00 87.38 94 ALA A C 1
ATOM 668 O O . ALA A 1 94 ? 13.266 7.213 -12.060 1.00 87.38 94 ALA A O 1
ATOM 669 N N . LYS A 1 95 ? 14.664 6.889 -13.805 1.00 88.19 95 LYS A N 1
ATOM 670 C CA . LYS A 1 95 ? 13.718 7.214 -14.878 1.00 88.19 95 LYS A CA 1
ATOM 671 C C . LYS A 1 95 ? 13.055 5.942 -15.390 1.00 88.19 95 LYS A C 1
ATOM 673 O O . LYS A 1 95 ? 13.633 4.866 -15.276 1.00 88.19 95 LYS A O 1
ATOM 678 N N . ASP A 1 96 ? 11.842 6.084 -15.922 1.00 88.19 96 ASP A N 1
ATOM 679 C CA . ASP A 1 96 ? 11.052 4.990 -16.512 1.00 88.19 96 ASP A CA 1
ATOM 680 C C . ASP A 1 96 ? 10.702 3.847 -15.539 1.00 88.19 96 ASP A C 1
ATOM 682 O O . ASP A 1 96 ? 10.227 2.789 -15.941 1.00 88.19 96 ASP A O 1
ATOM 686 N N . ILE A 1 97 ? 10.883 4.090 -14.240 1.00 90.19 97 ILE A N 1
ATOM 687 C CA . ILE A 1 97 ? 10.478 3.214 -13.145 1.00 90.19 97 ILE A CA 1
ATOM 688 C C . ILE A 1 97 ? 9.532 4.011 -12.253 1.00 90.19 97 ILE A C 1
ATOM 690 O O . ILE A 1 97 ? 9.833 5.139 -11.854 1.00 90.19 97 ILE A O 1
ATOM 694 N N . GLN A 1 98 ? 8.370 3.437 -11.965 1.00 93.25 98 GLN A N 1
ATOM 695 C CA . GLN A 1 98 ? 7.362 4.027 -11.091 1.00 93.25 98 GLN A CA 1
ATOM 696 C C . GLN A 1 98 ? 7.049 3.090 -9.932 1.00 93.25 98 GLN A C 1
ATOM 698 O O . GLN A 1 98 ? 7.352 1.897 -9.973 1.00 93.25 98 GLN A O 1
ATOM 703 N N . LEU A 1 99 ? 6.432 3.650 -8.898 1.00 94.44 99 LEU A N 1
ATOM 704 C CA . LEU A 1 99 ? 5.916 2.892 -7.768 1.00 94.44 99 LEU A CA 1
ATOM 705 C C . LEU A 1 99 ? 4.418 2.651 -7.961 1.00 94.44 99 LEU A C 1
ATOM 707 O O . LEU A 1 99 ? 3.720 3.455 -8.581 1.00 94.44 99 LEU A O 1
ATOM 711 N N . VAL A 1 100 ? 3.920 1.549 -7.414 1.00 94.69 100 VAL A N 1
ATOM 712 C CA . VAL A 1 100 ? 2.497 1.196 -7.443 1.00 94.69 100 VAL A CA 1
ATOM 713 C C . VAL A 1 100 ? 2.064 0.705 -6.071 1.00 94.69 100 VAL A C 1
ATOM 715 O O . VAL A 1 100 ? 2.841 0.059 -5.369 1.00 94.69 100 VAL A O 1
ATOM 718 N N . LEU A 1 101 ? 0.821 1.007 -5.708 1.00 96.25 101 LEU A N 1
ATOM 719 C CA . LEU A 1 101 ? 0.147 0.452 -4.538 1.00 96.25 101 LEU A CA 1
ATOM 720 C C . LEU A 1 101 ? -0.850 -0.604 -5.012 1.00 96.25 101 LEU A C 1
ATOM 722 O O . LEU A 1 101 ? -1.527 -0.405 -6.020 1.00 96.25 101 LEU A O 1
ATOM 726 N N . SER A 1 102 ? -0.945 -1.716 -4.298 1.00 96.25 102 SER A N 1
ATOM 727 C CA . SER A 1 102 ? -1.884 -2.804 -4.578 1.00 96.25 102 SER A CA 1
ATOM 728 C C . SER A 1 102 ? -2.389 -3.368 -3.256 1.00 96.25 102 SER A C 1
ATOM 730 O O . SER A 1 102 ? -1.771 -3.138 -2.221 1.00 96.25 102 SER A O 1
ATOM 732 N N . THR A 1 103 ? -3.516 -4.071 -3.275 1.00 97.31 103 THR A N 1
ATOM 733 C CA . THR A 1 103 ? -3.991 -4.838 -2.108 1.00 97.31 103 THR A CA 1
ATOM 734 C C . THR A 1 103 ? -3.460 -6.275 -2.102 1.00 97.31 103 THR A C 1
ATOM 736 O O . THR A 1 103 ? -3.872 -7.082 -1.273 1.00 97.31 103 THR A O 1
ATOM 739 N N . ASP A 1 104 ? -2.620 -6.624 -3.077 1.00 94.50 104 ASP A N 1
ATOM 740 C CA . ASP A 1 104 ? -1.983 -7.928 -3.222 1.00 94.50 104 ASP A CA 1
ATOM 741 C C . ASP A 1 104 ? -0.660 -7.834 -4.006 1.00 94.50 104 ASP A C 1
ATOM 743 O O . ASP A 1 104 ? -0.229 -6.764 -4.436 1.00 94.50 104 ASP A O 1
ATOM 747 N N . ASN A 1 105 ? -0.028 -8.984 -4.242 1.00 91.56 105 ASN A N 1
ATOM 748 C CA . ASN A 1 105 ? 1.209 -9.101 -5.011 1.00 91.56 105 ASN A CA 1
ATOM 749 C C . ASN A 1 105 ? 0.997 -9.596 -6.457 1.00 91.56 105 ASN A C 1
ATOM 751 O O . ASN A 1 105 ? 1.936 -10.133 -7.057 1.00 91.56 105 ASN A O 1
ATOM 755 N N . ALA A 1 106 ? -0.205 -9.448 -7.026 1.00 91.44 106 ALA A N 1
ATOM 756 C CA . ALA A 1 106 ? -0.492 -9.927 -8.373 1.00 91.44 106 ALA A CA 1
ATOM 757 C C . ALA A 1 106 ? 0.346 -9.164 -9.412 1.00 91.44 106 ALA A C 1
ATOM 759 O O . ALA A 1 106 ? 0.235 -7.949 -9.567 1.00 91.44 106 ALA A O 1
ATOM 760 N N . THR A 1 107 ? 1.159 -9.885 -10.186 1.00 89.00 107 THR A N 1
ATOM 761 C CA . THR A 1 107 ? 2.069 -9.288 -11.182 1.00 89.00 107 THR A CA 1
ATOM 762 C C . THR A 1 107 ? 1.339 -8.584 -12.322 1.00 89.00 107 THR A C 1
ATOM 764 O O . THR A 1 107 ? 1.875 -7.649 -12.907 1.00 89.00 107 THR A O 1
ATOM 767 N N . ALA A 1 108 ? 0.106 -9.001 -12.611 1.00 90.00 108 ALA A N 1
ATOM 768 C CA . ALA A 1 108 ? -0.773 -8.350 -13.576 1.00 90.00 108 ALA A CA 1
ATOM 769 C C . ALA A 1 108 ? -1.403 -7.046 -13.045 1.00 90.00 108 ALA A C 1
ATOM 771 O O . ALA A 1 108 ? -2.126 -6.384 -13.787 1.00 90.00 108 ALA A O 1
ATOM 772 N N . LEU A 1 109 ? -1.147 -6.680 -11.779 1.00 91.12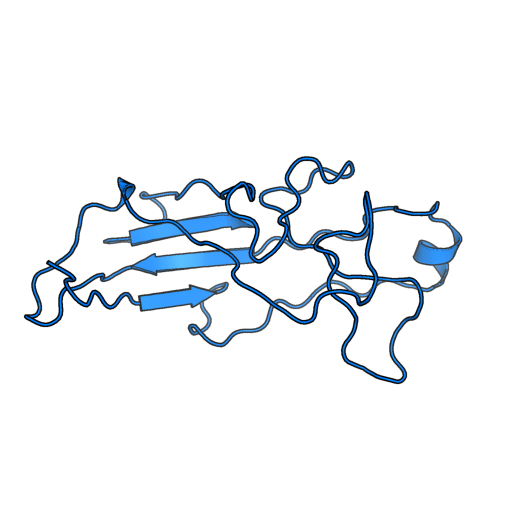 109 LEU A N 1
ATOM 773 C CA . LEU A 1 109 ? -1.642 -5.459 -11.136 1.00 91.12 109 LEU A CA 1
ATOM 774 C C . LEU A 1 109 ? -3.174 -5.319 -11.188 1.00 91.12 109 LEU A C 1
ATOM 776 O O . LEU A 1 109 ? -3.709 -4.214 -11.275 1.00 91.12 109 LEU A O 1
ATOM 780 N N . THR A 1 110 ? -3.889 -6.445 -11.110 1.00 92.62 110 THR A N 1
ATOM 781 C CA . THR A 1 110 ? -5.360 -6.497 -11.158 1.00 92.62 110 THR A CA 1
ATOM 782 C C . THR A 1 110 ? -6.020 -5.814 -9.965 1.00 92.62 110 THR A C 1
ATOM 784 O O . THR A 1 110 ? -7.117 -5.288 -10.108 1.00 92.62 110 THR A O 1
ATOM 787 N N . ASN A 1 111 ? -5.340 -5.784 -8.816 1.00 95.62 111 ASN A N 1
ATOM 788 C CA . ASN A 1 111 ? -5.805 -5.133 -7.591 1.00 95.62 111 ASN A CA 1
ATOM 789 C C . ASN A 1 111 ? -4.996 -3.870 -7.247 1.00 95.62 111 ASN A C 1
ATOM 791 O O . ASN A 1 111 ? -4.933 -3.440 -6.093 1.00 95.62 111 ASN A O 1
ATOM 795 N N . LYS A 1 112 ? -4.394 -3.249 -8.270 1.00 96.12 112 LYS A N 1
ATOM 796 C CA . LYS A 1 112 ? -3.708 -1.965 -8.137 1.00 96.12 112 LYS A CA 1
ATOM 797 C C . LYS A 1 112 ? -4.682 -0.877 -7.698 1.00 96.12 112 LYS A C 1
ATOM 799 O O . LYS A 1 112 ? -5.769 -0.714 -8.250 1.00 96.12 112 LYS A O 1
ATOM 804 N N . ILE A 1 113 ? -4.229 -0.076 -6.751 1.00 97.62 113 ILE A N 1
ATOM 805 C CA . ILE A 1 113 ? -4.946 1.066 -6.211 1.00 97.62 113 ILE A CA 1
ATOM 806 C C . ILE A 1 113 ? -4.669 2.296 -7.074 1.00 97.62 113 ILE A C 1
ATOM 808 O O . ILE A 1 113 ? -3.521 2.607 -7.394 1.00 97.62 113 ILE A O 1
ATOM 812 N N . ILE A 1 114 ? -5.733 3.024 -7.412 1.00 97.12 114 ILE A N 1
ATOM 813 C CA . ILE A 1 114 ? -5.662 4.366 -7.990 1.00 97.12 114 ILE A CA 1
ATOM 814 C C . ILE A 1 114 ? -6.078 5.345 -6.884 1.00 97.12 114 ILE A C 1
ATOM 816 O O . ILE A 1 114 ? -7.268 5.428 -6.570 1.00 97.12 114 ILE A O 1
ATOM 820 N N . PRO A 1 115 ? -5.130 6.057 -6.244 1.00 96.75 115 PRO A N 1
ATOM 821 C CA . PRO A 1 115 ? -5.462 7.009 -5.191 1.00 96.75 115 PRO A CA 1
ATOM 822 C C . PRO A 1 115 ? -6.455 8.072 -5.671 1.00 96.75 115 PRO A C 1
ATOM 824 O O . PRO A 1 115 ? -6.292 8.646 -6.746 1.00 96.75 115 PRO A O 1
ATOM 827 N N . GLY A 1 116 ? -7.484 8.325 -4.864 1.00 95.38 116 GLY A N 1
ATOM 828 C CA . GLY A 1 116 ? -8.582 9.241 -5.177 1.00 95.38 116 GLY A CA 1
ATOM 829 C C . GLY A 1 116 ? -9.727 8.618 -5.983 1.00 95.38 116 GLY A C 1
ATOM 830 O O . GLY A 1 116 ? -10.799 9.218 -6.052 1.00 95.38 116 GLY A O 1
ATOM 831 N N . ASP A 1 117 ? -9.560 7.412 -6.536 1.00 95.69 117 ASP A N 1
ATOM 832 C CA . ASP A 1 117 ? -10.656 6.700 -7.194 1.00 95.69 117 ASP A CA 1
ATOM 833 C C . ASP A 1 117 ? -11.634 6.135 -6.149 1.00 95.69 117 ASP A C 1
ATOM 835 O O . ASP A 1 117 ? -11.250 5.465 -5.183 1.00 95.69 117 ASP A O 1
ATOM 839 N N . THR A 1 118 ? -12.924 6.403 -6.348 1.00 94.56 118 THR A N 1
ATOM 840 C CA . THR A 1 118 ? -14.012 5.894 -5.500 1.00 94.56 118 THR A CA 1
ATOM 841 C C . THR A 1 118 ? -14.197 4.378 -5.595 1.00 94.56 118 THR A C 1
ATOM 843 O O . THR A 1 118 ? -14.695 3.769 -4.647 1.00 94.56 118 THR 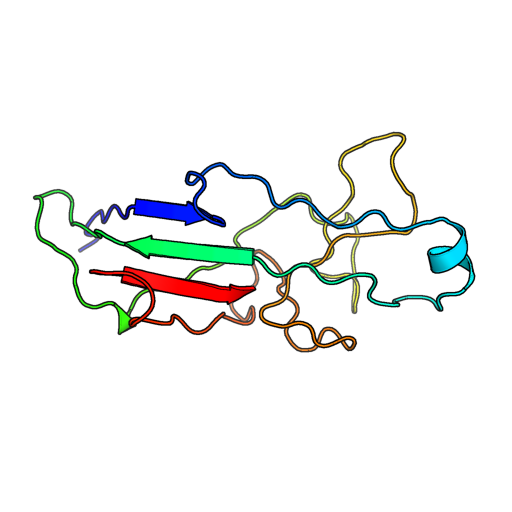A O 1
ATOM 846 N N . ALA A 1 119 ? -13.783 3.773 -6.710 1.00 95.69 119 ALA A N 1
ATOM 847 C CA . ALA A 1 119 ? -13.860 2.341 -6.978 1.00 95.69 119 ALA A CA 1
ATOM 848 C C . ALA A 1 119 ? -12.521 1.619 -6.736 1.00 95.69 119 ALA A C 1
ATOM 850 O O . ALA A 1 119 ? -12.364 0.475 -7.162 1.00 95.69 119 ALA A O 1
ATOM 851 N N . GLN A 1 120 ? -11.556 2.265 -6.064 1.00 96.69 120 GLN A N 1
ATOM 852 C CA . GLN A 1 120 ? -10.265 1.643 -5.768 1.00 96.69 120 GLN A CA 1
ATOM 853 C C . GLN A 1 120 ? -10.440 0.301 -5.022 1.00 96.69 120 GLN A C 1
ATOM 855 O O . GLN A 1 120 ? -11.303 0.202 -4.138 1.00 96.69 120 GLN A O 1
ATOM 860 N N . PRO A 1 121 ? -9.619 -0.721 -5.331 1.00 97.19 121 PRO A N 1
ATOM 861 C CA . PRO A 1 121 ? -9.569 -1.951 -4.551 1.00 97.19 121 PRO A CA 1
ATOM 862 C C . PRO A 1 121 ? -9.315 -1.666 -3.069 1.00 97.19 121 PRO A C 1
ATOM 864 O O . PRO A 1 121 ? -8.572 -0.748 -2.714 1.00 97.19 121 PRO A O 1
ATOM 867 N N . LYS A 1 122 ? -9.930 -2.465 -2.195 1.00 96.50 122 LYS A N 1
ATOM 868 C CA . LYS A 1 122 ? -9.834 -2.307 -0.740 1.00 96.50 122 LYS A CA 1
ATOM 869 C C . LYS A 1 122 ? -9.226 -3.549 -0.118 1.00 96.50 122 LYS A C 1
ATOM 871 O O . LYS A 1 122 ? -9.700 -4.657 -0.357 1.00 96.50 122 LYS A O 1
ATOM 876 N N . ALA A 1 123 ? -8.205 -3.348 0.710 1.00 97.25 123 ALA A N 1
ATOM 877 C CA . ALA A 1 123 ? -7.695 -4.412 1.557 1.00 97.25 123 ALA A CA 1
ATOM 878 C C . ALA A 1 123 ? -8.797 -4.845 2.534 1.00 97.25 123 ALA A C 1
ATOM 880 O O . ALA A 1 123 ? -9.534 -4.014 3.072 1.00 97.25 123 ALA A O 1
ATOM 881 N N . THR A 1 124 ? -8.913 -6.152 2.756 1.00 96.12 124 THR A N 1
ATOM 882 C CA . THR A 1 124 ? -9.824 -6.688 3.773 1.00 96.12 124 THR A CA 1
ATOM 883 C C . THR A 1 124 ? -9.160 -6.558 5.139 1.00 96.12 124 THR A C 1
ATOM 885 O O . THR A 1 124 ? -8.002 -6.940 5.293 1.00 96.12 124 THR A O 1
ATOM 888 N N . GLY A 1 125 ? -9.879 -6.004 6.115 1.00 96.94 125 GLY A N 1
ATOM 889 C CA . GLY A 1 125 ? -9.378 -5.861 7.479 1.00 96.94 125 GLY A CA 1
ATOM 890 C C . GLY A 1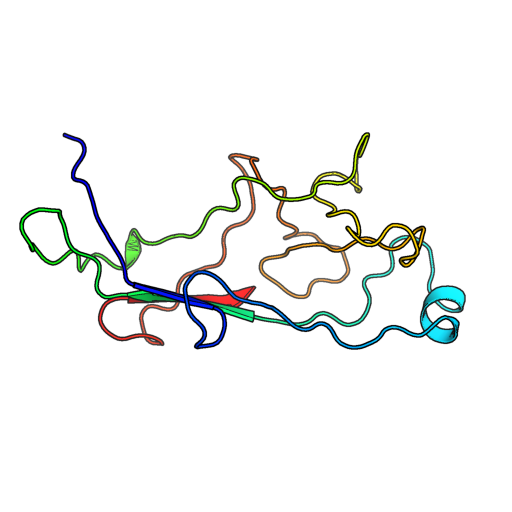 125 ? -9.397 -7.188 8.236 1.00 96.94 125 GLY A C 1
ATOM 891 O O . GLY A 1 125 ? -10.442 -7.831 8.338 1.00 96.94 125 GLY A O 1
ATOM 892 N N . ASP A 1 126 ? -8.258 -7.574 8.805 1.00 97.19 126 ASP A N 1
ATOM 893 C CA . ASP A 1 126 ? -8.140 -8.672 9.759 1.00 97.19 126 ASP A CA 1
ATOM 894 C C . ASP A 1 126 ? -8.395 -8.152 11.181 1.00 97.19 126 ASP A C 1
ATOM 896 O O . ASP A 1 126 ? -7.516 -7.570 11.823 1.00 97.19 126 ASP A O 1
ATOM 900 N N . ALA A 1 127 ? -9.619 -8.370 11.664 1.00 96.06 127 ALA A N 1
ATOM 901 C CA . ALA A 1 127 ? -10.066 -7.994 13.006 1.00 96.06 127 ALA A CA 1
ATOM 902 C C . ALA A 1 127 ? -9.441 -8.843 14.131 1.00 96.06 127 ALA A C 1
ATOM 904 O O . ALA A 1 127 ? -9.635 -8.547 15.307 1.00 96.06 127 ALA A O 1
ATOM 905 N N . THR A 1 128 ? -8.728 -9.9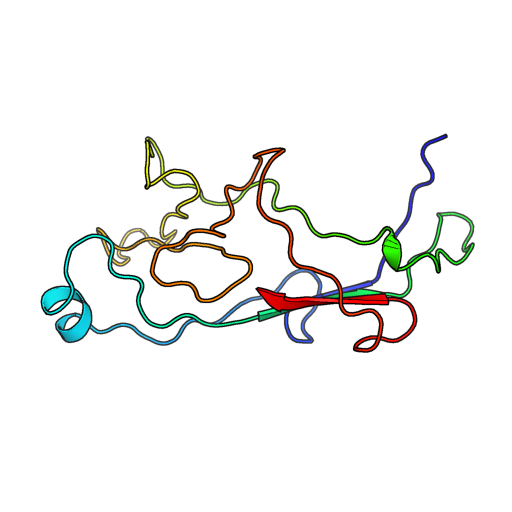22 13.794 1.00 95.69 128 THR A N 1
ATOM 906 C CA . THR A 1 128 ? -8.079 -10.803 14.779 1.00 95.69 128 THR A CA 1
ATOM 907 C C . THR A 1 128 ? -6.621 -10.428 15.032 1.00 95.69 128 THR A C 1
ATOM 909 O O . THR A 1 128 ? -6.056 -10.807 16.057 1.00 95.69 128 THR A O 1
ATOM 912 N N . ALA A 1 129 ? -6.014 -9.655 14.128 1.00 96.12 129 ALA A N 1
ATOM 913 C CA . ALA A 1 129 ? -4.603 -9.286 14.191 1.00 96.12 129 ALA A CA 1
ATOM 914 C C . ALA A 1 129 ? -4.290 -8.136 15.161 1.00 96.12 129 ALA A C 1
ATOM 916 O O . ALA A 1 129 ? -3.137 -7.989 15.573 1.00 96.12 129 ALA A O 1
ATOM 917 N N . VAL A 1 130 ? -5.280 -7.303 15.499 1.00 94.56 130 VAL A N 1
ATOM 918 C CA . VAL A 1 130 ? -5.108 -6.103 16.330 1.00 94.56 130 VAL A CA 1
ATOM 919 C C . VAL A 1 130 ? -6.270 -6.007 17.309 1.00 94.56 130 VAL A C 1
ATOM 921 O O . VAL A 1 130 ? -7.429 -6.074 16.914 1.00 94.56 130 VAL A O 1
ATOM 924 N N . GLN A 1 131 ? -5.970 -5.833 18.595 1.00 91.94 131 GLN A N 1
ATOM 925 C CA . GLN A 1 131 ? -7.003 -5.612 19.603 1.00 91.94 131 GLN A CA 1
ATOM 926 C C . GLN A 1 131 ? -7.754 -4.304 19.323 1.00 91.94 131 GLN A C 1
ATOM 928 O O . GLN A 1 131 ? -7.130 -3.281 19.044 1.00 91.94 131 GLN A O 1
ATOM 933 N N . ASP A 1 132 ? -9.085 -4.337 19.451 1.00 91.94 132 ASP A N 1
ATOM 934 C CA . ASP A 1 132 ? -9.954 -3.165 19.279 1.00 91.94 132 ASP A CA 1
ATOM 935 C C . ASP A 1 132 ? -9.713 -2.435 17.945 1.00 91.94 132 ASP A C 1
ATOM 937 O O . ASP A 1 132 ? -9.688 -1.202 17.880 1.00 91.94 132 ASP A O 1
ATOM 941 N N . GLY A 1 133 ? -9.480 -3.208 16.881 1.00 95.69 133 GLY A N 1
ATOM 942 C CA . GLY A 1 133 ? -9.054 -2.694 15.591 1.00 95.69 133 GLY A CA 1
ATOM 943 C C . GLY A 1 133 ? -8.979 -3.759 14.504 1.00 95.69 133 GLY A C 1
ATOM 944 O O . GLY A 1 133 ? -9.429 -4.887 14.685 1.00 95.69 133 GLY A O 1
ATOM 945 N N . ALA A 1 134 ? -8.398 -3.388 13.366 1.00 97.75 134 ALA A N 1
ATOM 946 C CA . ALA A 1 134 ? -8.104 -4.295 12.262 1.00 97.75 134 ALA A CA 1
ATOM 947 C C . ALA A 1 134 ? -6.744 -3.985 11.633 1.00 97.75 134 ALA A C 1
ATOM 949 O O . ALA A 1 134 ? -6.316 -2.827 11.583 1.00 97.75 134 ALA A O 1
ATOM 950 N N . ARG A 1 135 ? -6.105 -5.028 11.098 1.00 98.19 135 ARG A N 1
ATOM 951 C CA . ARG A 1 135 ? -4.926 -4.920 10.232 1.00 98.19 135 ARG A CA 1
ATOM 952 C C . ARG A 1 135 ? -5.328 -5.005 8.767 1.00 98.19 135 ARG A C 1
ATOM 954 O O . ARG A 1 135 ? -6.025 -5.931 8.368 1.00 98.19 135 ARG A O 1
ATOM 961 N N . PHE A 1 136 ? -4.820 -4.092 7.955 1.00 98.31 136 PHE A N 1
ATOM 962 C CA . PHE A 1 136 ? -4.969 -4.090 6.503 1.00 98.31 136 PHE A CA 1
ATOM 963 C C . PHE A 1 136 ? -3.611 -4.377 5.870 1.00 98.31 136 PHE A C 1
ATOM 965 O O . PHE A 1 136 ? -2.639 -3.685 6.170 1.00 98.31 136 PHE A O 1
ATOM 972 N N . THR A 1 137 ? -3.523 -5.395 5.017 1.00 97.94 137 THR A N 1
ATOM 973 C CA . THR A 1 137 ? -2.285 -5.748 4.306 1.00 97.94 137 THR A CA 1
ATOM 974 C C . THR A 1 137 ? -2.348 -5.275 2.861 1.00 97.94 137 THR A C 1
ATOM 976 O O . THR A 1 137 ? -3.364 -5.459 2.190 1.00 97.94 137 THR A O 1
ATOM 979 N N . TYR A 1 138 ? -1.248 -4.675 2.418 1.00 96.81 138 TYR A N 1
ATOM 980 C CA . TYR A 1 138 ? -1.005 -4.179 1.068 1.00 96.81 138 TYR A CA 1
ATOM 981 C C . TYR A 1 138 ? 0.279 -4.812 0.530 1.00 96.81 138 TYR A C 1
ATOM 983 O O . TYR A 1 138 ? 1.209 -5.028 1.346 1.00 96.81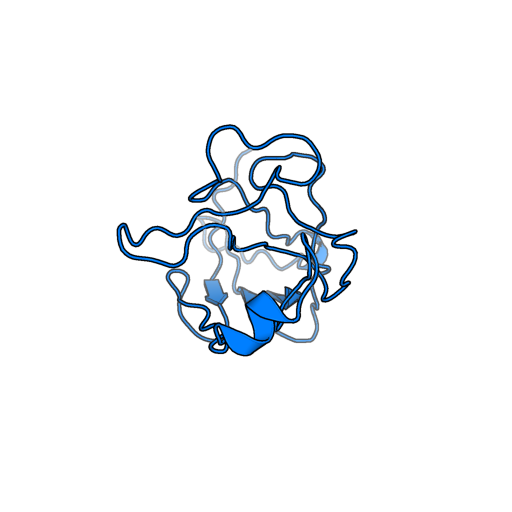 138 TYR A O 1
#

Foldseek 3Di:
DDFDKDWFKDKQNHGPDDDDDFDDDDPVNVVVDDQLFDPGDDKIKIWTAQIATPVRHQDLPQQPDWDAAADAQQDPPDDDPSAQWHDDPDPPDDPSDTDWDAQDDDRVCPQTARHNDPPHHTFDFCPPVDPRTTMGMD

Organism: Citrobacter koseri (NCBI:txid545)

pLDDT: mean 92.67, std 6.93, range [47.56, 98.56]

Radius of gyration: 17.31 Å; Cα contacts (8 Å, |Δi|>4): 232; chains: 1; bounding box: 45×25×45 Å

Sequence (138 aa):
KVTDVSCTVSVNGQGSDANVYLSPVTLTEVKAAAADTYLKPKSFTIDVSNCQAADGTKQDEVSKLGVNWTGGNLLAGASGKQQGYLANTEAAGAKDIQLVLSTDNATALTNKIIPGDTAQPKATGDATAVQDGARFTY

Solvent-accessible surface area (backbone atoms only — not comparable to full-atom values): 8515 Å² total; per-residue (Å²): 136,90,75,58,66,51,59,48,47,24,37,74,85,39,47,77,76,68,83,84,86,68,71,91,80,53,71,67,59,59,70,73,43,61,89,87,60,71,75,74,85,69,76,49,38,39,37,41,23,68,28,23,32,84,88,64,51,73,54,75,67,50,89,76,61,79,77,81,57,69,65,74,61,57,41,83,89,48,55,80,90,44,51,43,27,26,45,69,86,54,91,89,47,75,74,102,54,68,45,78,50,32,49,57,84,56,69,83,49,83,44,43,32,32,51,56,48,92,82,41,60,68,47,68,60,37,57,85,79,31,79,66,17,25,31,28,50,47